Protein AF-A0A3D1LG66-F1 (afdb_monomer)

Solvent-accessible surface area (backbone atoms only — not comparable to full-atom values): 5900 Å² total; per-residue (Å²): 138,80,89,81,79,62,91,82,57,91,69,37,72,43,76,46,55,41,80,27,53,79,30,28,28,60,79,47,41,97,57,21,67,61,57,15,58,79,70,76,53,54,40,76,42,62,29,42,40,66,60,48,28,54,52,52,65,69,66,56,82,51,62,29,41,36,34,28,62,24,83,45,74,67,34,45,49,46,48,46,53,23,44,74,67,47,98,49,46,25,33,39,14,33,72,94,74,73,42,75,42,81,73,90

Mean predicted aligned error: 3.11 Å

Sequence (104 aa):
HEPVIPPEANQTILVLGASGFGKPIAAAAHRPALYAEKLGVTQDTIVTPELAARLINLEGFHTRVLVNQAQTQRELALARELAAYLHCPVAAGELLKEKMICLC

Secondary structure (DSSP, 8-state):
-PPPPPTT-S--EEEEEGGGTTSBHHHH-SSHHHHHHHHT--TTSB--HHHHHHHHHHH---SEEEEES--SHHHHHHHHHHHHT-SS-EEEEEGGGTEEEE--

Structure (mmCIF, N/CA/C/O backbone):
data_AF-A0A3D1LG66-F1
#
_entry.id   AF-A0A3D1LG66-F1
#
loop_
_atom_site.group_PDB
_atom_site.id
_atom_site.type_symbol
_atom_site.label_atom_id
_atom_site.label_alt_id
_atom_site.label_comp_id
_atom_site.label_asym_id
_atom_site.label_entity_id
_atom_site.label_seq_id
_atom_site.pdbx_PDB_ins_code
_atom_site.Cartn_x
_atom_site.Cartn_y
_atom_site.Cartn_z
_atom_site.occupancy
_atom_site.B_iso_or_equiv
_atom_site.auth_seq_id
_atom_site.auth_comp_id
_atom_site.auth_asym_id
_atom_site.auth_atom_id
_atom_site.pdbx_PDB_model_num
ATOM 1 N N . HIS A 1 1 ? -1.619 10.442 -18.780 1.00 57.56 1 HIS A N 1
ATOM 2 C CA . HIS A 1 1 ? -0.305 9.853 -19.089 1.00 57.56 1 HIS A CA 1
ATOM 3 C C . HIS A 1 1 ? 0.270 9.360 -17.775 1.00 57.56 1 HIS A C 1
ATOM 5 O O . HIS A 1 1 ? 0.302 10.140 -16.831 1.00 57.56 1 HIS A O 1
ATOM 11 N N . GLU A 1 2 ? 0.573 8.071 -17.673 1.00 56.97 2 GLU A N 1
ATOM 12 C CA . GLU A 1 2 ? 1.219 7.494 -16.489 1.00 56.97 2 GLU A CA 1
ATOM 13 C C . GLU A 1 2 ? 2.738 7.638 -16.686 1.00 56.97 2 GLU A C 1
ATOM 15 O O . GLU A 1 2 ? 3.196 7.465 -17.820 1.00 56.97 2 GLU A O 1
ATOM 20 N N . PRO A 1 3 ? 3.514 8.047 -15.668 1.00 66.94 3 PRO A N 1
ATOM 21 C CA . PRO A 1 3 ? 4.955 8.214 -15.822 1.00 66.94 3 PRO A CA 1
ATOM 22 C C . PRO A 1 3 ? 5.601 6.877 -16.199 1.00 66.94 3 PRO A C 1
ATOM 24 O O . PRO A 1 3 ? 5.368 5.858 -15.553 1.00 66.94 3 PRO A O 1
ATOM 27 N N . VAL A 1 4 ? 6.404 6.887 -17.262 1.00 83.25 4 VAL A N 1
ATOM 28 C CA . VAL A 1 4 ? 7.112 5.697 -17.745 1.00 83.25 4 VAL A CA 1
ATOM 29 C C . VAL A 1 4 ? 8.302 5.418 -16.829 1.00 83.25 4 VAL A C 1
ATOM 31 O O . VAL A 1 4 ? 9.134 6.297 -16.610 1.00 83.25 4 VAL A O 1
ATOM 34 N N . ILE A 1 5 ? 8.391 4.191 -16.313 1.00 86.44 5 ILE A N 1
ATOM 35 C CA . ILE A 1 5 ? 9.590 3.690 -15.636 1.00 86.44 5 ILE A CA 1
ATOM 36 C C . ILE A 1 5 ? 10.617 3.332 -16.725 1.00 86.44 5 ILE A C 1
ATOM 38 O O . ILE A 1 5 ? 10.302 2.493 -17.573 1.00 86.44 5 ILE A O 1
ATOM 42 N N . PRO A 1 6 ? 11.819 3.938 -16.738 1.00 88.50 6 PRO A N 1
ATOM 43 C CA . PRO A 1 6 ? 12.851 3.592 -17.713 1.00 88.50 6 PRO A CA 1
ATOM 44 C C . PRO A 1 6 ? 13.263 2.115 -17.602 1.00 88.50 6 PRO A C 1
ATOM 46 O O . PRO A 1 6 ? 13.418 1.628 -16.479 1.00 88.50 6 PRO A O 1
ATOM 49 N N . PRO A 1 7 ? 13.484 1.397 -18.717 1.00 86.50 7 PRO A N 1
ATOM 50 C CA . PRO A 1 7 ? 13.912 -0.003 -18.676 1.00 86.50 7 PRO A CA 1
ATOM 51 C C . PRO A 1 7 ? 15.296 -0.195 -18.031 1.00 86.50 7 PRO A C 1
ATOM 53 O O . PRO A 1 7 ? 15.591 -1.277 -17.533 1.00 86.50 7 PRO A O 1
ATOM 56 N N . GLU A 1 8 ? 16.132 0.846 -17.989 1.00 92.94 8 GLU A N 1
ATOM 57 C CA . GLU A 1 8 ? 17.444 0.851 -17.330 1.00 92.94 8 GLU A CA 1
ATOM 58 C C . GLU A 1 8 ? 17.357 1.065 -15.806 1.00 92.94 8 GLU A C 1
ATOM 60 O O . GLU A 1 8 ? 18.381 1.085 -15.117 1.00 92.94 8 GLU A O 1
ATOM 65 N N . ALA A 1 9 ? 16.152 1.265 -15.254 1.00 91.75 9 ALA A N 1
ATOM 66 C CA . ALA A 1 9 ? 15.965 1.475 -13.826 1.00 91.75 9 ALA A CA 1
ATOM 67 C C . ALA A 1 9 ? 16.258 0.186 -13.041 1.00 91.75 9 ALA A C 1
ATOM 69 O O . ALA A 1 9 ? 15.422 -0.703 -12.918 1.00 91.75 9 ALA A O 1
ATOM 70 N N . ASN A 1 10 ? 17.435 0.131 -12.417 1.00 91.62 10 ASN A N 1
ATOM 71 C CA . ASN A 1 10 ? 17.826 -0.972 -11.528 1.00 91.62 10 ASN A CA 1
ATOM 72 C C . ASN A 1 10 ? 17.036 -1.000 -10.205 1.00 91.62 10 ASN A C 1
ATOM 74 O O . ASN A 1 10 ? 17.141 -1.958 -9.440 1.00 91.62 10 ASN A O 1
ATOM 78 N N . GLN A 1 11 ? 16.295 0.069 -9.896 1.00 94.19 11 GLN A N 1
ATOM 79 C CA . GLN A 1 11 ? 15.489 0.177 -8.689 1.00 94.19 11 GLN A CA 1
ATOM 80 C C . GLN A 1 11 ? 14.258 1.052 -8.923 1.00 94.19 11 GLN A C 1
ATOM 82 O O . GLN A 1 11 ? 14.356 2.181 -9.402 1.00 94.19 11 GLN A O 1
ATOM 87 N N . THR A 1 12 ? 13.112 0.558 -8.469 1.00 95.44 12 THR A N 1
ATOM 88 C CA . THR A 1 12 ? 11.840 1.281 -8.402 1.00 95.44 12 THR A CA 1
ATOM 89 C C . THR A 1 12 ? 11.264 1.182 -6.993 1.00 95.44 12 THR A C 1
ATOM 91 O O . THR A 1 12 ? 11.241 0.103 -6.390 1.00 95.44 12 THR A O 1
ATOM 94 N N . ILE A 1 13 ? 10.828 2.319 -6.446 1.00 95.75 13 ILE A N 1
ATOM 95 C CA . ILE A 1 13 ? 10.236 2.407 -5.107 1.00 95.75 13 ILE A CA 1
ATOM 96 C C . ILE A 1 13 ? 8.766 2.784 -5.262 1.00 95.75 13 ILE A C 1
ATOM 98 O O . ILE A 1 13 ? 8.458 3.882 -5.725 1.00 95.75 13 ILE A O 1
ATOM 102 N N . LEU A 1 14 ? 7.864 1.897 -4.843 1.00 96.19 14 LEU A N 1
ATOM 103 C CA . LEU A 1 14 ? 6.457 2.248 -4.693 1.00 96.19 14 LEU A CA 1
ATOM 104 C C . LEU A 1 14 ? 6.266 3.003 -3.378 1.00 96.19 14 LEU A C 1
ATOM 106 O O . LEU A 1 14 ? 6.564 2.472 -2.308 1.00 96.19 14 LEU A O 1
ATOM 110 N N . VAL A 1 15 ? 5.732 4.2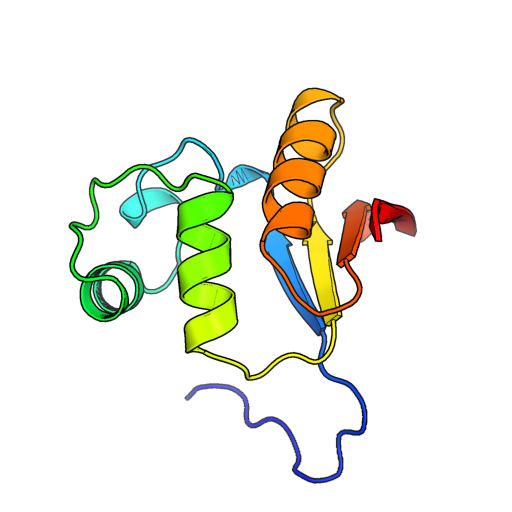19 -3.455 1.00 96.38 15 VAL A N 1
ATOM 111 C CA . VAL A 1 15 ? 5.396 5.025 -2.278 1.00 96.38 15 VAL A CA 1
ATOM 112 C C . VAL A 1 15 ? 3.886 5.015 -2.071 1.00 96.38 15 VAL A C 1
ATOM 114 O O . VAL A 1 15 ? 3.137 5.420 -2.957 1.00 96.38 15 VAL A O 1
ATOM 117 N N . LEU A 1 16 ? 3.442 4.599 -0.886 1.00 96.62 16 LEU A N 1
ATOM 118 C CA . LEU A 1 16 ? 2.044 4.681 -0.458 1.00 96.62 16 LEU A CA 1
ATOM 119 C C . LEU A 1 16 ? 1.932 5.339 0.917 1.00 96.62 16 LEU A C 1
ATOM 121 O O . LEU A 1 16 ? 2.866 5.286 1.710 1.00 96.62 16 LEU A O 1
ATOM 125 N N . GLY A 1 17 ? 0.797 5.976 1.201 1.00 97.44 17 GLY A N 1
ATOM 126 C CA . GLY A 1 17 ? 0.543 6.619 2.491 1.00 97.44 17 GLY A CA 1
ATOM 127 C C . GLY A 1 17 ? -0.192 5.693 3.458 1.00 97.44 17 GLY A C 1
ATOM 128 O O . GLY A 1 17 ? -1.251 5.169 3.112 1.00 97.44 17 GLY A O 1
ATOM 129 N N . ALA A 1 18 ? 0.297 5.560 4.695 1.00 97.75 18 ALA A N 1
ATOM 130 C CA . ALA A 1 18 ? -0.398 4.812 5.746 1.00 97.75 18 ALA A CA 1
ATOM 131 C C . ALA A 1 18 ? -1.780 5.405 6.072 1.00 97.75 18 ALA A C 1
ATOM 133 O O . ALA A 1 18 ? -2.675 4.692 6.519 1.00 97.75 18 ALA A O 1
ATOM 134 N N . SER A 1 19 ? -1.988 6.693 5.780 1.00 96.69 19 SER A N 1
ATOM 135 C CA . SER A 1 19 ? -3.271 7.377 5.958 1.00 96.69 19 SER A CA 1
ATOM 136 C C . SER A 1 19 ? -4.405 6.837 5.074 1.00 96.69 19 SER A C 1
ATOM 138 O O . SER A 1 19 ? -5.562 7.205 5.300 1.00 96.69 19 SER A O 1
ATOM 140 N N . GLY A 1 20 ? -4.103 6.003 4.072 1.00 97.44 20 GLY A N 1
ATOM 141 C CA . GLY A 1 20 ? -5.099 5.297 3.266 1.00 97.44 20 GLY A CA 1
ATOM 142 C C . GLY A 1 20 ? -5.691 4.068 3.961 1.00 97.44 20 GLY A C 1
ATOM 143 O O . GLY A 1 20 ? -6.810 3.674 3.639 1.00 97.44 20 GLY A O 1
ATOM 144 N N . PHE A 1 21 ? -4.985 3.478 4.931 1.00 98.38 21 PHE 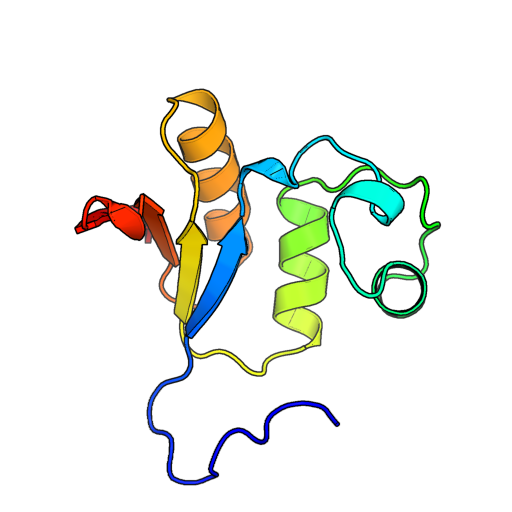A N 1
ATOM 145 C CA . PHE A 1 21 ? -5.475 2.300 5.642 1.00 98.38 21 PHE A CA 1
ATOM 146 C C . PHE A 1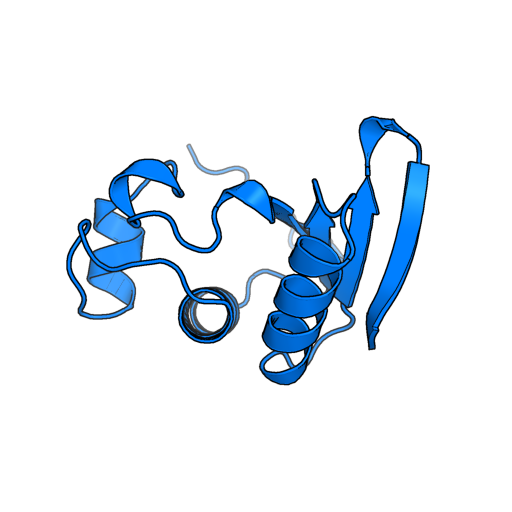 21 ? -6.717 2.619 6.477 1.00 98.38 21 PHE A C 1
ATOM 148 O O . PHE A 1 21 ? -6.823 3.674 7.105 1.00 98.38 21 PHE A O 1
ATOM 155 N N . GLY A 1 22 ? -7.664 1.680 6.501 1.00 98.12 22 GLY A N 1
ATOM 156 C CA . GLY A 1 22 ? -8.922 1.830 7.232 1.00 98.12 22 GLY A CA 1
ATOM 157 C C . GLY A 1 22 ? -9.929 2.777 6.572 1.00 98.12 22 GLY A C 1
ATOM 158 O O . GLY A 1 22 ? -10.981 3.029 7.153 1.00 98.12 22 GLY A O 1
ATOM 159 N N . LYS A 1 23 ? -9.640 3.287 5.368 1.00 98.56 23 LYS A N 1
ATOM 160 C CA . LYS A 1 23 ? -10.570 4.090 4.564 1.00 98.56 23 LYS A CA 1
ATOM 161 C C . LYS A 1 23 ? -11.107 3.280 3.381 1.00 98.56 23 LYS A C 1
ATOM 163 O O . LYS A 1 23 ? -10.426 2.359 2.930 1.00 98.56 23 LYS A O 1
ATOM 168 N N . PRO A 1 24 ? -12.288 3.62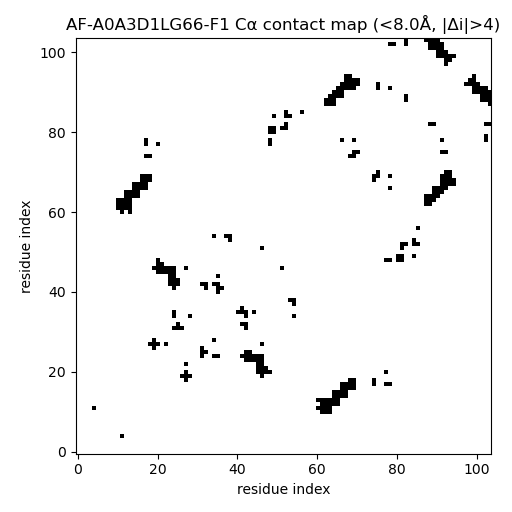8 2.842 1.00 98.69 24 PRO A N 1
ATOM 169 C CA . PRO A 1 24 ? -12.749 3.084 1.569 1.00 98.69 24 PRO A CA 1
ATOM 170 C C . PRO A 1 24 ? -11.747 3.361 0.445 1.00 98.69 24 PRO A C 1
ATOM 172 O O . PRO A 1 24 ? -11.111 4.421 0.435 1.00 98.69 24 PRO A O 1
ATOM 175 N N . ILE A 1 25 ? -11.657 2.464 -0.540 1.00 98.62 25 ILE A N 1
ATOM 176 C CA . ILE A 1 25 ? -10.849 2.662 -1.757 1.00 98.62 25 ILE A CA 1
ATOM 177 C C . ILE A 1 25 ? -11.145 4.030 -2.399 1.00 98.62 25 ILE A C 1
ATOM 179 O O . ILE A 1 25 ? -10.210 4.738 -2.775 1.00 98.62 25 ILE A O 1
ATOM 183 N N . ALA A 1 26 ? -12.419 4.440 -2.439 1.00 98.25 26 ALA A N 1
ATOM 184 C CA . ALA A 1 26 ? -12.874 5.737 -2.948 1.00 98.25 26 ALA A CA 1
ATOM 185 C C . ALA A 1 26 ? -12.180 6.951 -2.299 1.00 98.25 26 ALA A C 1
ATOM 187 O O . ALA A 1 26 ? -12.012 7.980 -2.946 1.00 98.25 26 ALA A O 1
ATOM 188 N N . ALA A 1 27 ? -11.773 6.835 -1.031 1.00 98.00 27 ALA A N 1
ATOM 189 C CA . ALA A 1 27 ? -11.112 7.897 -0.274 1.00 98.00 27 ALA A CA 1
ATOM 190 C C . ALA A 1 27 ? -9.588 7.714 -0.162 1.00 98.00 27 ALA A C 1
ATOM 192 O O . ALA A 1 27 ? -8.884 8.651 0.215 1.00 98.00 27 ALA A O 1
ATOM 193 N N . ALA A 1 28 ? -9.078 6.511 -0.438 1.00 97.38 28 ALA A N 1
ATOM 194 C CA . ALA A 1 28 ? -7.672 6.155 -0.261 1.00 97.38 28 ALA A CA 1
ATOM 195 C C . ALA A 1 28 ? -6.852 6.205 -1.561 1.00 97.38 28 ALA A C 1
ATOM 197 O O . ALA A 1 28 ? -5.632 6.354 -1.501 1.00 97.38 28 ALA A O 1
ATOM 198 N N . ALA A 1 29 ? -7.491 6.068 -2.727 1.00 95.62 29 ALA A N 1
ATOM 199 C CA . ALA A 1 29 ? -6.811 5.936 -4.012 1.00 95.62 29 ALA A CA 1
ATOM 200 C C . ALA A 1 29 ? -7.234 7.011 -5.019 1.00 95.62 29 ALA A C 1
ATOM 202 O O . ALA A 1 29 ? -8.391 7.409 -5.085 1.00 95.62 29 ALA A O 1
ATOM 203 N N . HIS A 1 30 ? -6.299 7.425 -5.877 1.00 93.00 30 HIS A N 1
ATOM 204 C CA . HIS A 1 30 ? -6.566 8.400 -6.941 1.00 93.00 30 HIS A CA 1
ATOM 205 C C . HIS A 1 30 ? -7.386 7.813 -8.109 1.00 93.00 30 HIS A C 1
ATOM 207 O O . HIS A 1 30 ? -8.093 8.532 -8.809 1.00 93.00 30 HIS A O 1
ATOM 213 N N . ARG A 1 31 ? -7.288 6.498 -8.355 1.00 94.38 31 ARG A N 1
ATOM 214 C CA . ARG A 1 31 ? -8.045 5.781 -9.401 1.00 94.38 31 ARG A CA 1
ATOM 215 C C . ARG A 1 31 ? -8.854 4.640 -8.772 1.00 94.38 31 ARG A C 1
ATOM 217 O O . ARG A 1 31 ? -8.553 3.472 -9.023 1.00 94.38 31 ARG A O 1
ATOM 224 N N . PRO A 1 32 ? -9.857 4.955 -7.936 1.00 97.06 32 PRO A N 1
ATOM 225 C CA . PRO A 1 32 ? -10.528 3.963 -7.100 1.00 97.06 32 PRO A CA 1
ATOM 226 C C . PRO A 1 32 ? -11.259 2.889 -7.914 1.00 97.06 32 PRO A C 1
ATOM 228 O O . PRO A 1 32 ? -11.242 1.725 -7.528 1.00 97.06 32 PRO A O 1
ATOM 231 N N . ALA A 1 33 ? -11.819 3.242 -9.077 1.00 97.81 33 ALA A N 1
ATOM 232 C CA . ALA A 1 33 ? -12.438 2.276 -9.986 1.00 97.81 33 ALA A CA 1
ATOM 233 C C . ALA A 1 33 ? -11.446 1.202 -10.470 1.00 97.81 33 ALA A C 1
ATOM 235 O O . ALA A 1 33 ? -11.757 0.021 -10.392 1.00 97.81 33 ALA A O 1
ATOM 236 N N . LEU A 1 34 ? -10.236 1.599 -10.885 1.00 96.81 34 LEU A N 1
ATOM 237 C CA . LEU A 1 34 ? -9.209 0.666 -11.364 1.00 96.81 34 LEU A CA 1
ATOM 238 C C . LEU A 1 34 ? -8.670 -0.222 -10.234 1.00 96.81 34 LEU A C 1
ATOM 240 O O . LEU A 1 34 ? -8.445 -1.410 -10.440 1.00 96.81 34 LEU A O 1
ATOM 244 N N . TYR A 1 35 ? -8.476 0.352 -9.042 1.00 97.44 35 TYR A N 1
ATOM 245 C CA . TYR A 1 35 ? -8.102 -0.401 -7.841 1.00 97.44 35 TYR A CA 1
ATOM 246 C C . TYR A 1 35 ? -9.137 -1.500 -7.573 1.00 97.44 35 TYR A C 1
ATOM 248 O O . TYR A 1 35 ? -8.790 -2.674 -7.447 1.00 97.44 35 TYR A O 1
ATOM 256 N N . ALA A 1 36 ? -10.411 -1.110 -7.495 1.00 98.25 36 ALA A N 1
ATOM 257 C CA . ALA A 1 36 ? -11.516 -2.002 -7.179 1.00 98.25 36 ALA A CA 1
ATOM 258 C C . ALA A 1 36 ? -11.680 -3.106 -8.242 1.00 98.25 36 ALA A C 1
ATOM 260 O O . ALA A 1 36 ? -11.762 -4.282 -7.892 1.00 98.25 36 ALA A O 1
ATOM 261 N N . GLU A 1 37 ? -11.628 -2.739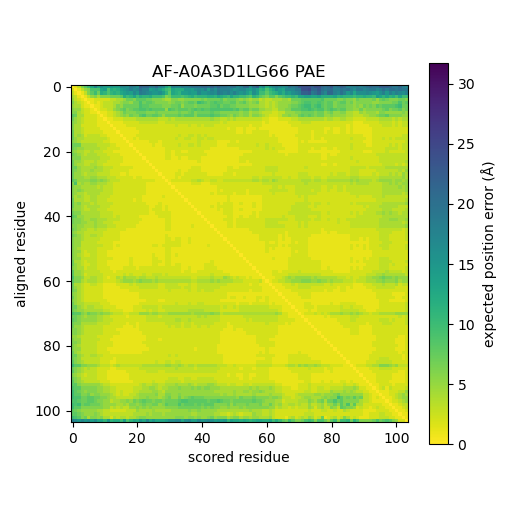 -9.526 1.00 98.25 37 GLU A N 1
ATOM 262 C CA . GLU A 1 37 ? -11.703 -3.657 -10.669 1.00 98.25 37 GLU A CA 1
ATOM 263 C C . GLU A 1 37 ? -10.604 -4.726 -10.621 1.00 98.25 37 GLU A C 1
ATOM 265 O O . GLU A 1 37 ? -10.903 -5.918 -10.680 1.00 98.25 37 GLU A O 1
ATOM 270 N N . LYS A 1 38 ? -9.341 -4.320 -10.430 1.00 97.81 38 LYS A N 1
ATOM 271 C CA . LYS A 1 38 ? -8.188 -5.236 -10.386 1.00 97.81 38 LYS A CA 1
ATOM 272 C C . LYS A 1 38 ? -8.276 -6.278 -9.270 1.00 97.81 38 LYS A C 1
ATOM 274 O O . LYS A 1 38 ? -7.714 -7.361 -9.405 1.00 97.81 38 LYS A O 1
ATOM 279 N N . LEU A 1 39 ? -8.963 -5.961 -8.173 1.00 97.88 39 LEU A N 1
ATOM 280 C CA . LEU A 1 39 ? -9.128 -6.870 -7.037 1.00 97.88 39 LEU A CA 1
ATOM 281 C C . LEU A 1 39 ? -10.487 -7.577 -6.992 1.00 97.88 39 LEU A C 1
ATOM 283 O O . LEU A 1 39 ? -10.687 -8.411 -6.104 1.00 97.88 39 LEU A O 1
ATOM 287 N N . GLY A 1 40 ? -11.400 -7.263 -7.915 1.00 98.06 40 GLY A N 1
ATOM 288 C CA . GLY A 1 40 ? -12.764 -7.794 -7.919 1.00 98.06 40 GLY A CA 1
ATOM 289 C C . GLY A 1 40 ? -13.591 -7.348 -6.709 1.00 98.06 40 GLY A C 1
ATOM 290 O O . GLY A 1 40 ? -14.379 -8.130 -6.184 1.00 98.06 40 GLY A O 1
ATOM 291 N N . VAL A 1 41 ? -13.386 -6.116 -6.234 1.00 98.56 41 VAL A N 1
ATOM 292 C CA . VAL A 1 41 ? -14.086 -5.531 -5.075 1.00 98.56 41 VAL A CA 1
ATOM 293 C C . VAL A 1 41 ? -14.806 -4.234 -5.461 1.00 98.56 41 VAL A C 1
ATOM 295 O O . VAL A 1 41 ? -14.776 -3.818 -6.617 1.00 98.56 41 VAL A O 1
ATOM 298 N N . THR A 1 42 ? -15.475 -3.580 -4.508 1.00 98.44 42 THR A N 1
ATOM 299 C CA . THR A 1 42 ? -16.154 -2.289 -4.727 1.00 98.44 42 THR A CA 1
ATOM 300 C C . THR A 1 42 ? -15.313 -1.115 -4.221 1.00 98.44 42 THR A C 1
ATOM 302 O O . THR A 1 42 ? -14.454 -1.283 -3.358 1.00 98.44 42 THR A O 1
ATOM 305 N N . GLN A 1 43 ? -15.592 0.104 -4.694 1.00 98.50 43 GLN A N 1
ATOM 306 C CA . GLN A 1 43 ? -14.893 1.312 -4.223 1.00 98.50 43 GLN A CA 1
ATOM 307 C C . GLN A 1 43 ? -15.171 1.640 -2.740 1.00 98.50 43 GLN A C 1
ATOM 309 O O . GLN A 1 43 ? -14.383 2.350 -2.115 1.00 98.50 43 GLN A O 1
ATOM 314 N N . ASP A 1 44 ? -16.240 1.083 -2.164 1.00 98.56 44 ASP A N 1
ATOM 315 C CA . ASP A 1 44 ? -16.581 1.212 -0.740 1.00 98.56 44 ASP A CA 1
ATOM 316 C C . ASP A 1 44 ? -15.796 0.240 0.154 1.00 98.56 44 ASP A C 1
ATOM 318 O O . ASP A 1 44 ? -15.819 0.354 1.381 1.00 98.56 44 ASP A O 1
ATOM 322 N N . THR A 1 45 ? -15.085 -0.721 -0.446 1.00 98.75 45 THR A N 1
ATOM 323 C CA . THR A 1 45 ? -14.284 -1.701 0.293 1.00 98.75 45 THR A CA 1
ATOM 324 C C . THR A 1 45 ? -13.177 -0.991 1.068 1.00 98.75 45 THR A C 1
ATOM 326 O O . THR A 1 45 ? -12.473 -0.135 0.529 1.00 98.75 45 THR A O 1
ATOM 329 N N . ILE A 1 46 ? -13.019 -1.347 2.345 1.00 98.62 46 ILE A N 1
ATOM 330 C CA . ILE A 1 46 ? -11.998 -0.766 3.217 1.00 98.62 46 ILE A CA 1
ATOM 331 C C . ILE A 1 46 ? -10.613 -1.279 2.825 1.00 98.62 46 ILE A C 1
ATOM 333 O O . ILE A 1 46 ? -10.389 -2.483 2.714 1.00 98.62 46 ILE A O 1
ATOM 337 N N . VAL A 1 47 ? -9.664 -0.357 2.674 1.00 98.69 47 VAL A N 1
ATOM 338 C CA . VAL A 1 47 ? -8.262 -0.673 2.409 1.00 98.69 47 VAL A CA 1
ATOM 339 C C . VAL A 1 47 ? -7.610 -1.204 3.684 1.00 98.69 47 VAL A C 1
ATOM 341 O O . VAL A 1 47 ? -7.244 -0.444 4.585 1.00 98.69 47 VAL A O 1
ATOM 344 N N . THR A 1 48 ? -7.465 -2.524 3.756 1.00 98.75 48 THR A N 1
ATOM 345 C CA . THR A 1 48 ? -6.622 -3.210 4.745 1.00 98.75 48 THR A CA 1
ATOM 346 C C . THR A 1 48 ? -5.180 -3.326 4.230 1.00 98.75 48 THR A C 1
ATOM 348 O O . THR A 1 48 ? -4.957 -3.207 3.019 1.00 98.75 48 THR A O 1
ATOM 351 N N . PRO A 1 49 ? -4.187 -3.573 5.107 1.00 98.75 49 PRO A N 1
ATOM 352 C CA . PRO A 1 49 ? -2.826 -3.881 4.671 1.00 98.75 49 PRO A CA 1
ATOM 353 C C . PRO A 1 49 ? -2.774 -5.062 3.696 1.00 98.75 49 PRO A C 1
ATOM 355 O O . PRO A 1 49 ? -2.162 -4.952 2.640 1.00 98.75 49 PRO A O 1
ATOM 358 N N . GLU A 1 50 ? -3.499 -6.146 3.974 1.00 98.62 50 GLU A N 1
ATOM 359 C CA . GLU A 1 50 ? -3.595 -7.299 3.069 1.00 98.62 50 GLU A CA 1
ATOM 360 C C . GLU A 1 50 ? -4.164 -6.924 1.687 1.00 98.62 50 GLU A C 1
ATOM 362 O O . GLU A 1 50 ? -3.594 -7.289 0.657 1.00 98.62 50 GLU A O 1
ATOM 367 N N . LEU A 1 51 ? -5.262 -6.157 1.635 1.00 98.62 51 LEU A N 1
ATOM 368 C CA . LEU A 1 51 ? -5.881 -5.748 0.370 1.00 98.62 51 LEU A CA 1
ATOM 369 C C . LEU A 1 51 ? -4.934 -4.870 -0.459 1.00 98.62 51 LEU A C 1
ATOM 371 O O . LEU A 1 51 ? -4.815 -5.059 -1.671 1.00 98.62 51 LEU A O 1
ATOM 375 N N . ALA A 1 52 ? -4.227 -3.948 0.201 1.00 98.44 52 ALA A N 1
ATOM 376 C CA . ALA A 1 52 ? -3.204 -3.137 -0.441 1.00 98.44 52 ALA A CA 1
ATOM 377 C C . ALA A 1 52 ? -2.058 -4.005 -0.975 1.00 98.44 52 ALA A C 1
ATOM 379 O O . ALA A 1 52 ? -1.702 -3.865 -2.143 1.00 98.44 52 ALA A O 1
ATOM 380 N N . ALA A 1 53 ? -1.530 -4.942 -0.183 1.00 98.44 53 ALA A N 1
ATOM 381 C CA . ALA A 1 53 ? -0.471 -5.848 -0.628 1.00 98.44 53 ALA A CA 1
ATOM 382 C C . ALA A 1 53 ? -0.889 -6.690 -1.843 1.00 98.44 53 ALA A C 1
ATOM 384 O O . ALA A 1 53 ? -0.094 -6.860 -2.765 1.00 98.44 53 ALA A O 1
ATOM 385 N N . ARG A 1 54 ? -2.145 -7.157 -1.898 1.00 98.38 54 ARG A N 1
ATOM 386 C CA . ARG A 1 54 ? -2.677 -7.879 -3.067 1.00 98.38 54 ARG A CA 1
ATOM 387 C C . ARG A 1 54 ? -2.590 -7.048 -4.345 1.00 98.38 54 ARG A C 1
ATOM 389 O O . ARG A 1 54 ? -2.143 -7.570 -5.362 1.00 98.38 54 ARG A O 1
ATOM 396 N N . LEU A 1 55 ? -2.979 -5.771 -4.299 1.00 97.69 55 LEU A N 1
ATOM 397 C CA . LEU A 1 55 ? -2.856 -4.886 -5.463 1.00 97.69 55 LEU A CA 1
ATOM 398 C C . LEU A 1 55 ? -1.390 -4.645 -5.825 1.00 97.69 55 LEU A C 1
ATOM 400 O O . LEU A 1 55 ? -1.026 -4.714 -6.992 1.00 97.69 55 LEU A O 1
ATOM 404 N N . ILE A 1 56 ? -0.549 -4.384 -4.825 1.00 97.31 56 ILE A N 1
ATOM 405 C CA . ILE A 1 56 ? 0.879 -4.112 -5.014 1.00 97.31 56 ILE A CA 1
ATOM 406 C C . ILE A 1 56 ? 1.571 -5.295 -5.707 1.00 97.31 56 ILE A C 1
ATOM 408 O O . ILE A 1 56 ? 2.255 -5.099 -6.712 1.00 97.31 56 ILE A O 1
ATOM 412 N N . ASN A 1 57 ? 1.333 -6.518 -5.224 1.00 97.19 57 ASN A N 1
ATOM 413 C CA . ASN A 1 57 ? 1.863 -7.747 -5.817 1.00 97.19 57 ASN A CA 1
ATOM 414 C C . ASN A 1 57 ? 1.318 -7.998 -7.233 1.00 97.19 57 ASN A C 1
ATOM 416 O O . ASN A 1 57 ? 2.049 -8.517 -8.071 1.00 97.19 57 ASN A O 1
ATOM 420 N N . LEU A 1 58 ? 0.062 -7.625 -7.511 1.00 96.69 58 LEU A N 1
ATOM 421 C CA . LEU A 1 58 ? -0.539 -7.754 -8.841 1.00 96.69 58 LEU A CA 1
ATOM 422 C C . LEU A 1 58 ? 0.076 -6.782 -9.861 1.00 96.69 58 LEU A C 1
ATOM 424 O O . LEU A 1 58 ? 0.294 -7.168 -11.006 1.00 96.69 58 LEU A O 1
ATOM 428 N N . GLU A 1 59 ? 0.357 -5.537 -9.461 1.00 93.75 59 GLU A N 1
ATOM 429 C CA . GLU A 1 59 ? 0.973 -4.539 -10.346 1.00 93.75 59 GLU A CA 1
ATOM 430 C C . GLU A 1 59 ? 2.449 -4.847 -10.634 1.00 93.75 59 GLU A C 1
ATOM 432 O O . GLU A 1 59 ? 2.909 -4.670 -11.756 1.00 93.75 59 GLU A O 1
ATOM 437 N N . GLY A 1 60 ? 3.218 -5.275 -9.627 1.00 92.62 60 GLY A N 1
ATOM 438 C CA . GLY A 1 60 ? 4.582 -5.787 -9.817 1.00 92.62 60 GLY A CA 1
ATOM 439 C C . GLY A 1 60 ? 5.641 -4.791 -10.326 1.00 92.62 60 GLY A C 1
ATOM 440 O O . GLY A 1 60 ? 6.775 -5.187 -10.565 1.00 92.62 60 GLY A O 1
ATOM 441 N N . PHE A 1 61 ? 5.337 -3.495 -10.462 1.00 90.50 61 PHE A N 1
ATOM 442 C CA . PHE A 1 61 ? 6.268 -2.489 -11.015 1.00 90.50 61 PHE A CA 1
ATOM 443 C C . PHE A 1 61 ? 7.355 -1.983 -10.041 1.00 90.50 61 PHE A C 1
ATOM 445 O O . PHE A 1 61 ? 8.025 -0.981 -10.308 1.00 90.50 61 PHE A O 1
ATOM 452 N N . HIS A 1 62 ? 7.522 -2.625 -8.884 1.00 94.75 62 HIS A N 1
ATOM 453 C CA . HIS A 1 62 ? 8.345 -2.132 -7.781 1.00 94.75 62 HIS A CA 1
ATOM 454 C C . HIS A 1 62 ? 9.398 -3.157 -7.347 1.00 94.75 62 HIS A C 1
ATOM 456 O O . HIS A 1 62 ? 9.144 -4.355 -7.291 1.00 94.75 62 HIS A O 1
ATOM 462 N N . THR A 1 63 ? 10.581 -2.664 -6.988 1.00 96.06 63 THR A N 1
ATOM 463 C CA . THR A 1 63 ? 11.642 -3.467 -6.348 1.00 96.06 63 THR A CA 1
ATOM 464 C C . THR A 1 63 ? 11.666 -3.299 -4.829 1.00 96.06 63 THR A C 1
ATOM 466 O O . THR A 1 63 ? 12.284 -4.093 -4.125 1.00 96.06 63 THR A O 1
ATOM 469 N N . ARG A 1 64 ? 11.039 -2.229 -4.323 1.00 97.62 64 ARG A N 1
ATOM 470 C CA . ARG A 1 64 ? 10.9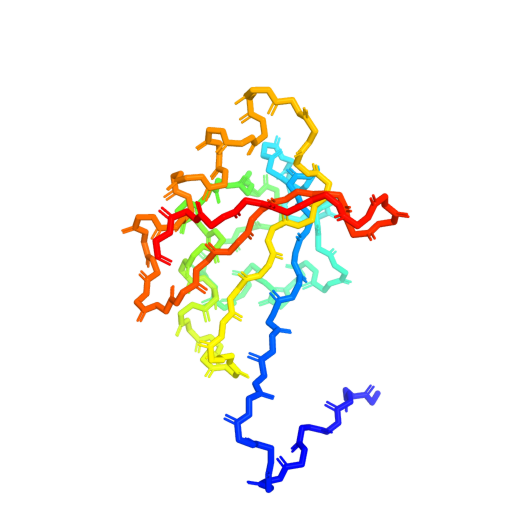59 -1.858 -2.904 1.00 97.62 64 ARG A CA 1
ATOM 471 C C . ARG A 1 64 ? 9.661 -1.105 -2.634 1.00 97.62 64 ARG A C 1
ATOM 473 O O . ARG A 1 64 ? 9.137 -0.436 -3.530 1.00 97.62 64 ARG A O 1
ATOM 480 N N . VAL A 1 65 ? 9.203 -1.138 -1.388 1.00 98.25 65 VAL A N 1
ATOM 481 C CA . VAL A 1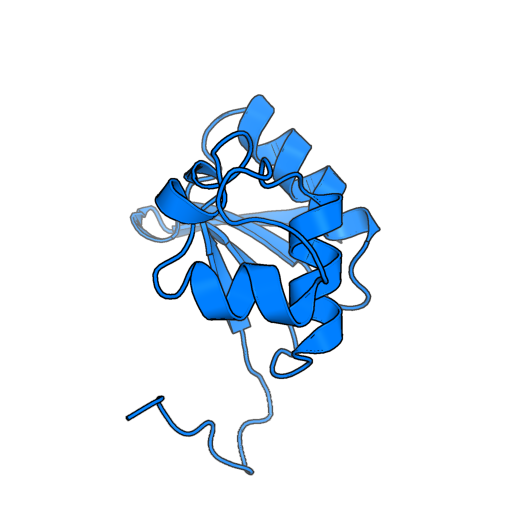 65 ? 8.030 -0.378 -0.936 1.00 98.25 65 VAL A CA 1
ATOM 482 C C . VAL A 1 65 ? 8.402 0.587 0.186 1.00 98.25 65 VAL A C 1
ATOM 484 O O . VAL A 1 65 ? 9.154 0.259 1.103 1.00 98.25 65 VAL A O 1
ATOM 487 N N . LEU A 1 66 ? 7.843 1.790 0.110 1.00 98.12 66 LEU A N 1
ATOM 488 C CA . LEU A 1 66 ? 7.938 2.831 1.118 1.00 98.12 66 LEU A CA 1
ATOM 489 C C . LEU A 1 66 ? 6.538 3.204 1.623 1.00 98.12 66 LEU A C 1
ATOM 491 O O . LEU A 1 66 ? 5.771 3.853 0.910 1.00 98.12 66 LEU A O 1
ATOM 495 N N . VAL A 1 67 ? 6.228 2.858 2.873 1.00 98.31 67 VAL A N 1
ATOM 496 C CA . VAL A 1 67 ? 5.011 3.308 3.564 1.00 98.31 67 VAL A CA 1
ATOM 497 C C . VAL A 1 67 ? 5.273 4.669 4.218 1.00 98.31 67 VAL A C 1
ATOM 499 O O . VAL A 1 67 ? 5.826 4.772 5.314 1.00 98.31 67 VAL A O 1
ATOM 502 N N . ASN A 1 68 ? 4.901 5.735 3.521 1.00 98.00 68 ASN A N 1
ATOM 503 C CA . ASN A 1 68 ? 4.997 7.110 4.001 1.00 98.00 68 ASN A CA 1
ATOM 504 C C . ASN A 1 68 ? 3.845 7.446 4.967 1.00 98.00 68 ASN A C 1
ATOM 506 O O . ASN A 1 68 ? 2.833 6.750 5.011 1.00 98.00 68 ASN A O 1
ATOM 510 N N . GLN A 1 69 ? 3.967 8.558 5.696 1.00 96.19 69 GLN A N 1
ATOM 511 C CA . GLN A 1 69 ? 2.986 9.010 6.692 1.00 96.19 69 GLN A CA 1
ATOM 512 C C . GLN A 1 69 ? 2.747 7.967 7.796 1.00 96.19 69 GLN A C 1
ATOM 514 O O . GLN A 1 69 ? 1.617 7.767 8.228 1.00 96.19 69 GLN A O 1
ATOM 519 N N . ALA A 1 70 ? 3.806 7.268 8.214 1.00 96.69 70 ALA A N 1
ATOM 520 C CA . ALA A 1 70 ? 3.756 6.326 9.326 1.00 96.69 70 ALA A CA 1
ATOM 521 C C . ALA A 1 70 ? 4.436 6.931 10.562 1.00 96.69 70 ALA A C 1
ATOM 523 O O . ALA A 1 70 ? 5.604 6.661 10.846 1.00 96.69 70 ALA A O 1
ATOM 524 N N . GLN A 1 71 ? 3.712 7.801 11.267 1.00 93.00 71 GLN A N 1
ATOM 525 C CA . GLN A 1 71 ? 4.195 8.543 12.438 1.00 93.00 71 GLN A CA 1
ATOM 526 C C . GLN A 1 71 ? 3.869 7.869 13.763 1.00 93.00 71 GLN A C 1
ATOM 528 O O . GLN A 1 71 ? 4.601 7.996 14.745 1.00 93.00 71 GLN A O 1
ATOM 533 N N . THR A 1 72 ? 2.723 7.207 13.811 1.00 95.56 72 THR A N 1
ATOM 534 C CA . THR A 1 72 ? 2.156 6.636 15.023 1.00 95.56 72 THR A CA 1
ATOM 535 C C . THR A 1 72 ? 2.494 5.156 15.130 1.00 95.56 72 THR A C 1
ATOM 537 O O . THR A 1 72 ? 2.730 4.469 14.136 1.00 95.56 72 THR A O 1
ATOM 540 N N . GLN A 1 73 ? 2.445 4.619 16.351 1.00 96.25 73 GLN A N 1
ATOM 541 C CA . GLN A 1 73 ? 2.593 3.176 16.567 1.00 96.25 73 GLN A CA 1
ATOM 542 C C . GLN A 1 73 ? 1.555 2.366 15.779 1.00 96.25 73 GLN A C 1
ATOM 544 O O . GLN A 1 73 ? 1.874 1.294 15.272 1.00 96.25 73 GLN A O 1
ATOM 549 N N . ARG A 1 74 ? 0.334 2.898 15.628 1.00 96.94 74 ARG A N 1
ATOM 550 C CA . ARG A 1 74 ? -0.729 2.264 14.843 1.00 96.94 74 ARG A CA 1
ATOM 551 C C . ARG A 1 74 ? -0.382 2.203 13.357 1.00 96.94 74 ARG A C 1
ATOM 553 O O . ARG A 1 74 ? -0.526 1.146 12.756 1.00 96.94 74 ARG A O 1
ATOM 560 N N . GLU A 1 75 ? 0.082 3.300 12.766 1.00 97.75 75 GLU A N 1
ATOM 561 C CA . GLU A 1 75 ? 0.470 3.319 11.347 1.00 97.75 75 GLU A CA 1
ATOM 562 C C . GLU A 1 75 ? 1.681 2.423 11.085 1.00 97.75 75 GLU A C 1
ATOM 564 O O . GLU A 1 75 ? 1.703 1.696 10.095 1.00 97.75 75 GLU A O 1
ATOM 569 N N . LEU A 1 76 ? 2.657 2.409 11.998 1.00 97.62 76 LEU A N 1
ATOM 570 C CA . LEU A 1 76 ? 3.802 1.504 11.913 1.00 97.62 76 LEU A CA 1
ATOM 571 C C . LEU A 1 76 ? 3.385 0.033 12.038 1.00 97.62 76 LEU A C 1
ATOM 573 O O . LEU A 1 76 ? 3.951 -0.810 11.349 1.00 97.62 76 LEU A O 1
ATOM 577 N N . ALA A 1 77 ? 2.396 -0.290 12.876 1.00 97.94 77 ALA A N 1
ATOM 578 C CA . ALA A 1 77 ? 1.852 -1.644 12.969 1.00 97.94 77 ALA A CA 1
ATOM 579 C C . ALA A 1 77 ? 1.168 -2.072 11.660 1.00 97.94 77 ALA A C 1
ATOM 581 O O . ALA A 1 77 ? 1.456 -3.152 11.154 1.00 97.94 77 ALA A O 1
ATOM 582 N N . LEU A 1 78 ? 0.350 -1.200 11.061 1.00 98.50 78 LEU A N 1
ATOM 583 C CA . LEU A 1 78 ? -0.280 -1.454 9.758 1.00 98.50 78 LEU A CA 1
ATOM 584 C C . LEU A 1 78 ? 0.759 -1.591 8.633 1.00 98.50 78 LEU A C 1
ATOM 586 O O . LEU A 1 78 ? 0.618 -2.440 7.757 1.00 98.50 78 LEU A O 1
ATOM 590 N N . ALA A 1 79 ? 1.834 -0.799 8.670 1.00 98.31 79 ALA A N 1
ATOM 591 C CA . ALA A 1 79 ? 2.939 -0.917 7.722 1.00 98.31 79 ALA A CA 1
ATOM 592 C C . ALA A 1 79 ? 3.694 -2.250 7.871 1.00 98.31 79 ALA A C 1
ATOM 594 O O . ALA A 1 79 ? 4.089 -2.844 6.871 1.00 98.31 79 ALA A O 1
ATOM 595 N N . ARG A 1 80 ? 3.873 -2.743 9.106 1.00 98.38 80 ARG A N 1
ATOM 596 C CA . ARG A 1 80 ? 4.450 -4.074 9.368 1.00 98.38 80 ARG A CA 1
ATOM 597 C C . ARG A 1 80 ? 3.540 -5.194 8.883 1.00 98.38 80 ARG A C 1
ATOM 599 O O . ARG A 1 80 ? 4.036 -6.160 8.319 1.00 98.38 80 ARG A O 1
ATOM 606 N N . GLU A 1 81 ? 2.232 -5.051 9.071 1.00 98.50 81 GLU A N 1
ATOM 607 C CA . GLU A 1 81 ? 1.249 -5.999 8.549 1.00 98.50 81 GLU A CA 1
ATOM 608 C C . GLU A 1 81 ? 1.296 -6.052 7.015 1.00 98.50 81 GLU A C 1
ATOM 610 O O . GLU A 1 81 ? 1.384 -7.137 6.452 1.00 98.50 81 GLU A O 1
ATOM 615 N N . LEU A 1 82 ? 1.351 -4.897 6.337 1.00 98.69 82 LEU A N 1
ATOM 616 C CA . LEU A 1 82 ? 1.553 -4.826 4.884 1.00 98.69 82 LEU A CA 1
ATOM 617 C C . LEU A 1 82 ? 2.836 -5.563 4.476 1.00 98.69 82 LEU A C 1
ATOM 619 O O . LEU A 1 82 ? 2.818 -6.372 3.552 1.00 98.69 82 LEU A O 1
ATOM 623 N N . ALA A 1 83 ? 3.944 -5.280 5.168 1.00 98.38 83 ALA A N 1
ATOM 624 C CA . ALA A 1 83 ? 5.253 -5.844 4.863 1.00 98.38 83 ALA A CA 1
ATOM 625 C C . ALA A 1 83 ? 5.284 -7.379 4.949 1.00 98.38 83 ALA A C 1
ATOM 627 O O . ALA A 1 83 ? 6.011 -8.009 4.188 1.00 98.38 83 ALA A O 1
ATOM 628 N N . ALA A 1 84 ? 4.462 -7.985 5.812 1.00 98.19 84 ALA A N 1
ATOM 629 C CA . ALA A 1 84 ? 4.350 -9.438 5.928 1.00 98.19 84 ALA A CA 1
ATOM 630 C C . ALA A 1 84 ? 3.759 -10.119 4.674 1.00 98.19 84 ALA A C 1
ATOM 632 O O . ALA A 1 84 ? 3.967 -11.315 4.480 1.00 98.19 84 ALA A O 1
ATOM 633 N N . TYR A 1 85 ? 3.051 -9.373 3.818 1.00 98.25 85 TYR A N 1
ATOM 634 C CA . TYR A 1 85 ? 2.446 -9.870 2.575 1.00 98.25 85 TYR A CA 1
ATOM 635 C C . TYR A 1 85 ? 3.262 -9.547 1.311 1.00 98.25 85 TYR A C 1
ATOM 637 O O . TYR A 1 85 ? 2.835 -9.877 0.201 1.00 98.25 85 TYR A O 1
ATOM 645 N N . LEU A 1 86 ? 4.409 -8.877 1.450 1.00 97.44 86 LEU A N 1
ATOM 646 C CA . LEU A 1 86 ? 5.248 -8.449 0.331 1.00 97.44 86 LEU A CA 1
ATOM 647 C C . LEU A 1 86 ? 6.552 -9.252 0.281 1.00 97.44 86 LEU A C 1
ATOM 649 O O . LEU A 1 86 ? 7.121 -9.624 1.303 1.00 97.44 86 LEU A O 1
ATOM 653 N N . HIS A 1 87 ? 7.050 -9.494 -0.931 1.00 93.00 87 HIS A N 1
ATOM 654 C CA . HIS A 1 87 ? 8.281 -10.259 -1.176 1.00 93.00 87 HIS A CA 1
ATOM 655 C C . HIS A 1 87 ? 9.488 -9.369 -1.509 1.00 93.00 87 HIS A C 1
ATOM 657 O O . HIS A 1 87 ? 10.468 -9.825 -2.095 1.00 93.00 87 HIS A O 1
ATOM 663 N N . CYS A 1 88 ? 9.415 -8.087 -1.154 1.00 96.62 88 CYS A N 1
ATOM 664 C CA . CYS A 1 88 ? 10.457 -7.096 -1.391 1.00 96.62 88 CYS A CA 1
ATOM 665 C C . CYS A 1 88 ? 10.734 -6.282 -0.118 1.00 96.62 88 CYS A C 1
ATOM 667 O O . CYS A 1 88 ? 9.850 -6.199 0.736 1.00 96.62 88 CYS A O 1
ATOM 669 N N . PRO A 1 89 ? 11.898 -5.616 -0.004 1.00 97.69 89 PRO A N 1
ATOM 670 C CA . PRO A 1 89 ? 12.205 -4.775 1.149 1.00 97.69 89 PRO A CA 1
ATOM 671 C C . PRO A 1 89 ? 11.167 -3.671 1.360 1.00 97.69 89 PRO A C 1
ATOM 673 O O . PRO A 1 89 ? 10.786 -2.974 0.406 1.00 97.69 89 PRO A O 1
ATOM 676 N N . VAL A 1 90 ? 10.766 -3.476 2.617 1.00 98.38 90 VAL A N 1
ATOM 677 C CA . VAL A 1 90 ? 9.777 -2.462 3.003 1.00 98.38 90 VAL A CA 1
ATOM 678 C C . VAL A 1 90 ? 10.353 -1.533 4.062 1.00 98.38 90 VAL A C 1
ATOM 680 O O . VAL A 1 90 ? 10.858 -1.971 5.095 1.00 98.38 90 VAL A O 1
ATOM 683 N N . ALA A 1 91 ? 10.234 -0.229 3.830 1.00 98.06 91 ALA A N 1
ATOM 684 C CA . ALA A 1 91 ? 10.530 0.797 4.823 1.00 98.06 91 ALA A CA 1
ATOM 685 C C . ALA A 1 91 ? 9.270 1.600 5.162 1.00 98.06 91 ALA A C 1
ATOM 687 O O . ALA A 1 91 ? 8.373 1.740 4.330 1.00 98.06 91 ALA A O 1
ATOM 688 N N . ALA A 1 92 ? 9.207 2.159 6.369 1.00 98.12 92 ALA A N 1
ATOM 689 C CA . ALA A 1 92 ? 8.107 3.022 6.792 1.00 98.12 92 ALA A CA 1
ATOM 690 C C . ALA A 1 92 ? 8.590 4.246 7.570 1.00 98.12 92 ALA A C 1
ATOM 692 O O . ALA A 1 92 ? 9.604 4.180 8.269 1.00 98.12 92 ALA A O 1
ATOM 693 N N . GLY A 1 93 ? 7.872 5.361 7.440 1.00 96.12 93 GLY A N 1
ATOM 694 C CA . GLY A 1 93 ? 8.176 6.574 8.191 1.00 96.12 93 GLY A CA 1
ATOM 695 C C . GLY A 1 93 ? 7.636 7.865 7.580 1.00 96.12 93 GLY A C 1
ATOM 696 O O . GLY A 1 93 ? 6.568 7.891 6.964 1.00 96.12 93 GLY A O 1
ATOM 697 N N . GLU A 1 94 ? 8.369 8.957 7.789 1.00 95.50 94 GLU A N 1
ATOM 698 C CA . GLU A 1 94 ? 8.026 10.311 7.355 1.00 95.50 94 GLU A CA 1
ATOM 699 C C . GLU A 1 94 ? 9.035 10.814 6.331 1.00 95.50 94 GLU A C 1
ATOM 701 O O . GLU A 1 94 ? 10.106 11.300 6.702 1.00 95.50 94 GLU A O 1
ATOM 706 N N . LEU A 1 95 ? 8.672 10.776 5.047 1.00 92.38 95 LEU A N 1
ATOM 707 C CA . LEU A 1 95 ? 9.570 11.222 3.982 1.00 92.38 95 LEU A CA 1
ATOM 708 C C . LEU A 1 95 ? 9.974 12.696 4.152 1.00 92.38 95 LEU A C 1
ATOM 710 O O . LEU A 1 95 ? 11.146 13.025 4.027 1.00 92.38 95 LEU A O 1
ATOM 714 N N . LEU A 1 96 ? 9.025 13.566 4.522 1.00 90.81 96 LEU A N 1
ATOM 715 C CA . LEU A 1 96 ? 9.273 1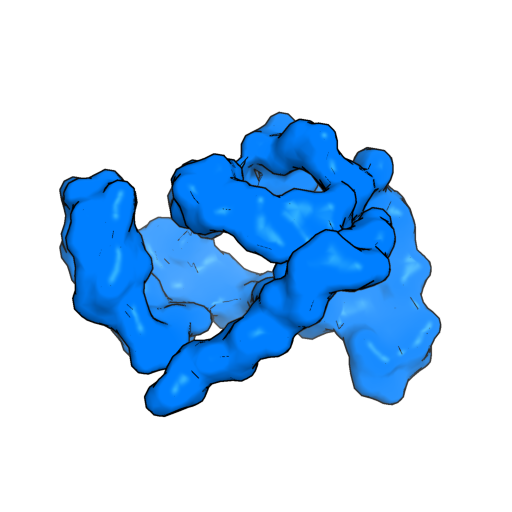5.004 4.707 1.00 90.81 96 LEU A CA 1
ATOM 716 C C . LEU A 1 96 ? 10.253 15.312 5.851 1.00 90.81 96 LEU A C 1
ATOM 718 O O . LEU A 1 96 ? 10.899 16.352 5.840 1.00 90.81 96 LEU A O 1
ATOM 722 N N . LYS A 1 97 ? 10.337 1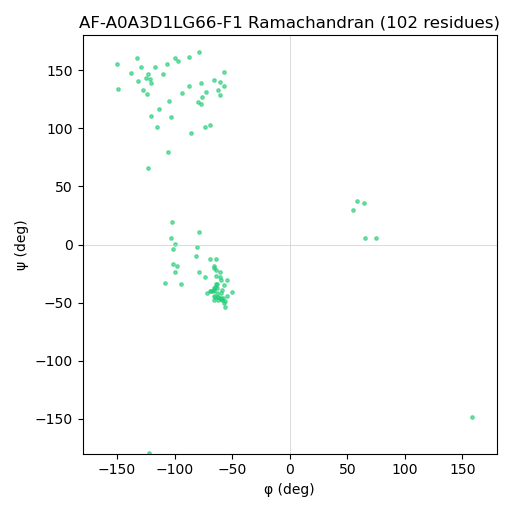4.432 6.854 1.00 91.81 97 LYS A N 1
ATOM 723 C CA . LYS A 1 97 ? 11.254 14.592 7.992 1.00 91.81 97 LYS A CA 1
ATOM 724 C C . LYS A 1 97 ? 12.480 13.692 7.885 1.00 91.81 97 LYS A C 1
ATOM 726 O O . LYS A 1 97 ? 13.227 13.608 8.854 1.00 91.81 97 LYS A O 1
ATOM 731 N N . GLU A 1 98 ? 12.635 12.984 6.766 1.00 91.88 98 GLU A N 1
ATOM 732 C CA . GLU A 1 98 ? 13.731 12.042 6.520 1.00 91.88 98 GLU A CA 1
ATOM 733 C C . GLU A 1 98 ? 13.859 10.959 7.613 1.00 91.88 98 GLU A C 1
ATOM 735 O O . GLU A 1 98 ? 14.941 10.453 7.902 1.00 91.88 98 GLU A O 1
ATOM 740 N N . LYS A 1 99 ? 12.739 10.582 8.246 1.00 91.12 99 LYS A N 1
ATOM 741 C CA . LYS A 1 99 ? 12.711 9.577 9.320 1.00 91.12 99 LYS A CA 1
ATOM 742 C C . LYS A 1 99 ? 12.179 8.269 8.783 1.00 91.12 99 LYS A C 1
ATOM 744 O O . LYS A 1 99 ? 10.985 8.172 8.528 1.00 91.12 99 LYS A O 1
ATOM 749 N N . MET A 1 100 ? 13.048 7.271 8.665 1.00 93.19 100 MET A N 1
ATOM 750 C CA . MET A 1 100 ? 12.722 5.980 8.069 1.00 93.19 100 MET A CA 1
ATOM 751 C C . MET A 1 100 ? 13.182 4.819 8.946 1.00 93.19 100 MET A C 1
ATOM 753 O O . MET A 1 100 ? 14.282 4.854 9.496 1.00 93.19 100 MET A O 1
ATOM 757 N N . ILE A 1 101 ? 12.361 3.772 9.032 1.00 94.19 101 ILE A N 1
ATOM 758 C CA . ILE A 1 101 ? 12.740 2.483 9.615 1.00 94.19 101 ILE A CA 1
ATOM 759 C C . ILE A 1 101 ? 12.572 1.362 8.589 1.00 94.19 101 ILE A C 1
ATOM 761 O O . ILE A 1 101 ? 11.617 1.363 7.812 1.00 94.19 101 ILE A O 1
ATOM 765 N N . CYS A 1 102 ? 13.493 0.400 8.598 1.00 94.75 102 CYS A N 1
ATOM 766 C CA . CYS A 1 102 ? 13.351 -0.840 7.840 1.00 94.75 102 CYS A CA 1
ATOM 767 C C . CYS A 1 102 ? 12.369 -1.777 8.559 1.00 94.75 102 CYS A C 1
ATOM 769 O O . CYS A 1 102 ? 12.397 -1.872 9.793 1.00 94.75 102 CYS A O 1
ATOM 771 N N . LEU A 1 103 ? 11.496 -2.445 7.806 1.00 93.25 103 LEU A N 1
ATOM 772 C CA . LEU A 1 103 ? 10.513 -3.390 8.337 1.00 93.25 103 LEU A CA 1
ATOM 773 C C . LEU A 1 103 ? 10.852 -4.848 8.006 1.00 93.25 103 LEU A C 1
ATOM 775 O O . LEU A 1 103 ? 10.563 -5.707 8.839 1.00 93.25 103 LEU A O 1
ATOM 779 N N . CYS A 1 104 ? 11.470 -5.104 6.849 1.00 79.62 104 CYS A N 1
ATOM 780 C CA . CYS A 1 104 ? 11.970 -6.403 6.396 1.00 79.62 104 CYS A CA 1
ATOM 781 C C . CYS A 1 104 ? 13.019 -6.237 5.286 1.00 79.62 104 CYS A C 1
ATOM 783 O O . CYS A 1 104 ? 12.933 -5.246 4.517 1.00 79.62 104 CYS A O 1
#

Nearest PDB structures (foldseek):
  2j07-assembly1_A  TM=4.696E-01  e=4.896E-01  Thermus thermophilus HB8
  7vjh-assembly1_A  TM=4.500E-01  e=4.464E+00  Methanosarcina mazei Go1
  7viw-assembly1_A  TM=4.641E-01  e=6.239E+00  Methanosarcina mazei Go1
  8k8u-assembly1_A  TM=3.284E-01  e=4.175E+00  Monkeypox virus

Radius of gyration: 13.5 Å; Cα contacts (8 Å, |Δi|>4): 174; chains: 1; bounding box: 34×25×36 Å

Foldseek 3Di:
DDDDDDPPPPFDEAEAELVQAQAFLLVRDPCLVVLQVLQVHDSRDGDALLSVLVSVVVVVPGQEYEHANQDDPVSVVSQLVNVVSDPHWYWYYHVVVPDIDTND

pLDDT: mean 95.01, std 6.89, range [56.97, 98.75]